Protein AF-A0A7Z1SFU6-F1 (afdb_monomer_lite)

Structure (mmCIF, N/CA/C/O backbone):
data_AF-A0A7Z1SFU6-F1
#
_entry.id   AF-A0A7Z1SFU6-F1
#
loop_
_atom_site.group_PDB
_atom_site.id
_atom_site.type_symbol
_atom_site.label_atom_id
_atom_site.label_alt_id
_atom_site.label_comp_id
_atom_site.label_asym_id
_atom_site.label_entity_id
_atom_site.label_seq_id
_atom_site.pdbx_PDB_ins_code
_atom_site.Cartn_x
_atom_site.Cartn_y
_atom_site.Cartn_z
_atom_site.occupancy
_atom_site.B_iso_or_equiv
_atom_site.auth_seq_id
_atom_site.auth_comp_id
_atom_site.auth_asym_id
_atom_site.auth_atom_id
_atom_site.pdbx_PDB_model_num
ATOM 1 N N . ILE A 1 1 ? 18.569 3.143 -13.699 1.00 61.06 1 ILE A N 1
ATOM 2 C CA . ILE A 1 1 ? 19.762 2.840 -14.534 1.00 61.06 1 ILE A CA 1
ATOM 3 C C . ILE A 1 1 ? 19.931 3.969 -15.541 1.00 61.06 1 ILE A C 1
ATOM 5 O O . ILE A 1 1 ? 18.968 4.285 -16.226 1.00 61.06 1 ILE A O 1
ATOM 9 N N . ARG A 1 2 ? 21.106 4.606 -15.606 1.00 81.06 2 ARG A N 1
ATOM 10 C CA . ARG A 1 2 ? 21.397 5.674 -16.577 1.00 81.06 2 ARG A CA 1
ATOM 11 C C . ARG A 1 2 ? 22.319 5.115 -17.654 1.00 81.06 2 ARG A C 1
ATOM 13 O O . ARG A 1 2 ? 23.404 4.645 -17.329 1.00 81.06 2 ARG A O 1
ATOM 20 N N . VAL A 1 3 ? 21.889 5.163 -18.912 1.00 83.62 3 VAL A N 1
ATOM 21 C CA . VAL A 1 3 ? 22.669 4.659 -20.049 1.00 83.62 3 VAL A CA 1
ATOM 22 C C . VAL A 1 3 ? 23.111 5.838 -20.907 1.00 83.62 3 VAL A C 1
ATOM 24 O O . VAL A 1 3 ? 22.284 6.651 -21.307 1.00 83.62 3 VAL A O 1
ATOM 27 N N . VAL A 1 4 ? 24.416 5.956 -21.157 1.00 89.06 4 VAL A N 1
ATOM 28 C CA . VAL A 1 4 ? 24.998 7.071 -21.920 1.00 89.06 4 VAL A CA 1
ATOM 29 C C . VAL A 1 4 ? 25.895 6.501 -23.026 1.00 89.06 4 VAL A C 1
ATOM 31 O O . VAL A 1 4 ? 27.064 6.205 -22.765 1.00 89.06 4 VAL A O 1
ATOM 34 N N . PRO A 1 5 ? 25.369 6.283 -24.248 1.00 84.62 5 PRO A N 1
ATOM 35 C CA . PRO A 1 5 ? 26.182 5.828 -25.371 1.00 84.62 5 PRO A CA 1
ATOM 36 C C . PRO A 1 5 ? 27.164 6.925 -25.806 1.00 84.62 5 PRO A C 1
ATOM 38 O O . PRO A 1 5 ? 26.830 8.108 -25.838 1.00 84.62 5 PRO A O 1
ATOM 41 N N . ARG A 1 6 ? 28.397 6.532 -26.144 1.00 88.62 6 ARG A N 1
ATOM 42 C CA . ARG A 1 6 ? 29.403 7.441 -26.722 1.00 88.62 6 ARG A CA 1
ATOM 43 C C . ARG A 1 6 ? 29.096 7.734 -28.196 1.00 88.62 6 ARG A C 1
ATOM 45 O O . ARG A 1 6 ? 28.217 7.108 -28.783 1.00 88.62 6 ARG A O 1
ATOM 52 N N . TYR A 1 7 ? 29.838 8.663 -28.806 1.00 84.44 7 TYR A N 1
ATOM 53 C CA . TYR A 1 7 ? 29.741 8.946 -30.243 1.00 84.44 7 TYR A CA 1
ATOM 54 C C . TYR A 1 7 ? 29.852 7.645 -31.056 1.00 84.44 7 TYR A C 1
ATOM 56 O O . TYR A 1 7 ? 30.826 6.908 -30.909 1.00 84.44 7 TYR A O 1
ATOM 64 N N . ARG A 1 8 ? 28.830 7.362 -31.878 1.00 85.56 8 ARG A N 1
ATOM 65 C CA . ARG A 1 8 ? 28.656 6.113 -32.652 1.00 85.56 8 ARG A CA 1
ATOM 66 C C . ARG A 1 8 ? 28.525 4.821 -31.823 1.00 85.56 8 ARG A C 1
ATOM 68 O O . ARG A 1 8 ? 28.728 3.735 -32.355 1.00 85.56 8 ARG A O 1
ATOM 75 N N . GLY A 1 9 ? 28.175 4.912 -30.542 1.00 83.12 9 GLY A N 1
ATOM 76 C CA . GLY A 1 9 ? 27.879 3.759 -29.691 1.00 83.12 9 GLY A CA 1
ATOM 77 C C . GLY A 1 9 ? 26.400 3.373 -29.716 1.00 83.12 9 GLY A C 1
ATOM 78 O O . GLY A 1 9 ? 25.529 4.238 -29.769 1.00 83.12 9 GLY A O 1
ATOM 79 N N . ALA A 1 10 ? 26.119 2.075 -29.612 1.00 88.56 10 ALA A N 1
ATOM 80 C CA . ALA A 1 10 ? 24.781 1.542 -29.374 1.00 88.56 10 ALA A CA 1
ATOM 81 C C . ALA A 1 10 ? 24.738 0.848 -28.009 1.00 88.56 10 ALA A C 1
ATOM 83 O O . ALA A 1 10 ? 25.699 0.203 -27.591 1.00 88.56 10 ALA A O 1
ATOM 84 N N . VAL A 1 11 ? 23.619 0.993 -27.308 1.00 89.50 11 VAL A N 1
ATOM 85 C CA . VAL A 1 11 ? 23.382 0.423 -25.980 1.00 89.50 11 VAL A CA 1
ATOM 86 C C . VAL A 1 11 ? 21.964 -0.129 -25.931 1.00 89.50 11 VAL A C 1
ATOM 88 O O . VAL A 1 11 ? 21.039 0.487 -26.452 1.00 89.50 11 VAL A O 1
ATOM 91 N N . SER A 1 12 ? 21.792 -1.291 -25.307 1.00 89.00 12 SER A N 1
ATOM 92 C CA . SER A 1 12 ? 20.483 -1.907 -25.088 1.00 89.00 12 SER A CA 1
ATOM 93 C C . SER A 1 12 ? 20.179 -1.876 -23.596 1.00 89.00 12 SER A C 1
ATOM 95 O O . SER A 1 12 ? 20.887 -2.492 -22.801 1.00 89.00 12 SER A O 1
ATOM 97 N N . ALA A 1 13 ? 19.144 -1.131 -23.216 1.00 88.44 13 ALA A N 1
ATOM 98 C CA . ALA A 1 13 ? 18.582 -1.189 -21.876 1.00 88.44 13 ALA A CA 1
ATOM 99 C C . ALA A 1 13 ? 17.468 -2.237 -21.874 1.00 88.44 13 ALA A C 1
ATOM 101 O O . ALA A 1 13 ? 16.533 -2.154 -22.669 1.00 88.44 13 ALA A O 1
ATOM 102 N N . ARG A 1 14 ? 17.584 -3.234 -20.998 1.00 88.44 14 ARG A N 1
ATOM 103 C CA . ARG A 1 14 ? 16.568 -4.272 -20.824 1.00 88.44 14 ARG A CA 1
ATOM 104 C C . ARG A 1 14 ? 15.810 -3.988 -19.539 1.00 88.44 14 ARG A C 1
ATOM 106 O O . ARG A 1 14 ? 16.422 -3.889 -18.479 1.00 88.44 14 ARG A O 1
ATOM 113 N N . PHE A 1 15 ? 14.496 -3.872 -19.652 1.00 86.62 15 PHE A N 1
ATOM 114 C CA . PHE A 1 15 ? 13.584 -3.753 -18.524 1.00 86.62 15 PHE A CA 1
ATOM 115 C C . PHE A 1 15 ? 12.673 -4.973 -18.555 1.00 86.62 15 PHE A C 1
ATOM 117 O O . PHE A 1 15 ? 12.121 -5.306 -19.604 1.00 86.62 15 PHE A O 1
ATOM 124 N N . VAL A 1 16 ? 12.570 -5.671 -17.430 1.00 86.44 16 VAL A N 1
ATOM 125 C CA . VAL A 1 16 ? 11.636 -6.786 -17.285 1.00 86.44 16 VAL A CA 1
ATOM 126 C C . VAL A 1 16 ? 10.259 -6.180 -17.040 1.00 86.44 16 VAL A C 1
ATOM 128 O O . VAL A 1 16 ? 10.100 -5.386 -16.117 1.00 86.44 16 VAL A O 1
ATOM 131 N N . ALA A 1 17 ? 9.283 -6.521 -17.879 1.00 82.81 17 ALA A N 1
ATOM 132 C CA . ALA A 1 17 ? 7.894 -6.168 -17.627 1.00 82.81 17 ALA A CA 1
ATOM 133 C C . ALA A 1 17 ? 7.313 -7.173 -16.627 1.00 82.81 17 ALA A C 1
ATOM 135 O O . ALA A 1 17 ? 7.261 -8.369 -16.915 1.00 82.81 17 ALA A O 1
ATOM 136 N N . VAL A 1 18 ? 6.898 -6.685 -15.460 1.00 84.00 18 VAL A N 1
ATOM 137 C CA . VAL A 1 18 ? 6.179 -7.469 -14.451 1.00 84.00 18 VAL A CA 1
ATOM 138 C C . VAL A 1 18 ? 4.731 -7.002 -14.457 1.00 84.00 18 VAL A C 1
ATOM 140 O O . VAL A 1 18 ? 4.465 -5.802 -14.528 1.00 84.00 18 VAL A O 1
ATOM 143 N N . ARG A 1 19 ? 3.791 -7.950 -14.442 1.00 81.75 19 ARG A N 1
ATOM 144 C CA . ARG A 1 19 ? 2.371 -7.631 -14.320 1.00 81.75 19 ARG A CA 1
ATOM 145 C C . ARG A 1 19 ? 2.030 -7.562 -12.840 1.00 81.75 19 ARG A C 1
ATOM 147 O O . ARG A 1 19 ? 1.930 -8.594 -12.187 1.00 81.75 19 ARG A O 1
ATOM 154 N N . GLU A 1 20 ? 1.895 -6.347 -12.341 1.00 87.38 20 GLU A N 1
ATOM 155 C CA . GLU A 1 20 ? 1.493 -6.076 -10.966 1.00 87.38 20 GLU A CA 1
ATOM 156 C C . GLU A 1 20 ? 0.017 -5.660 -10.915 1.00 87.38 20 GLU A C 1
ATOM 158 O O . GLU A 1 20 ? -0.552 -5.236 -11.926 1.00 87.38 20 GLU A O 1
ATOM 163 N N . HIS A 1 21 ? -0.588 -5.769 -9.732 1.00 90.38 21 HIS A N 1
ATOM 164 C CA . HIS A 1 21 ? -1.939 -5.280 -9.445 1.00 90.38 21 HIS A CA 1
ATOM 165 C C . HIS A 1 21 ? -1.855 -4.165 -8.392 1.00 90.38 21 HIS A C 1
ATOM 167 O O . HIS A 1 21 ? -2.123 -4.414 -7.212 1.00 90.38 21 HIS A O 1
ATOM 173 N N . PRO A 1 22 ? -1.413 -2.958 -8.787 1.00 93.56 22 PRO A N 1
ATOM 174 C CA . PRO A 1 22 ? -1.202 -1.866 -7.852 1.00 93.56 22 PRO A CA 1
ATOM 175 C C . PRO A 1 22 ? -2.521 -1.226 -7.438 1.00 93.56 22 PRO A C 1
ATOM 177 O O . PRO A 1 22 ? -3.378 -0.968 -8.281 1.00 93.56 22 PRO A O 1
ATOM 180 N N . ALA A 1 23 ? -2.654 -0.889 -6.158 1.00 95.38 23 ALA A N 1
ATOM 181 C CA . ALA A 1 23 ? -3.784 -0.109 -5.662 1.00 95.38 23 ALA A CA 1
ATOM 182 C C . ALA A 1 23 ? -3.376 0.811 -4.512 1.00 95.38 23 ALA A C 1
ATOM 184 O O . ALA A 1 23 ? -2.372 0.597 -3.829 1.00 95.38 23 ALA A O 1
ATOM 185 N N . THR A 1 24 ? -4.211 1.816 -4.268 1.00 96.31 24 THR A N 1
ATOM 186 C CA . THR A 1 24 ? -4.156 2.623 -3.049 1.00 96.31 24 THR A CA 1
ATOM 187 C C . THR A 1 24 ? -5.223 2.136 -2.083 1.00 96.31 24 THR A C 1
ATOM 189 O O . THR A 1 24 ? -6.401 2.121 -2.420 1.00 96.31 24 THR A O 1
ATOM 192 N N . LEU A 1 25 ? -4.840 1.763 -0.870 1.00 96.44 25 LEU A N 1
ATOM 193 C CA . LEU A 1 25 ? -5.772 1.408 0.193 1.00 96.44 25 LEU A CA 1
ATOM 194 C C . LEU A 1 25 ? -6.031 2.622 1.081 1.00 96.44 25 LEU A C 1
ATOM 196 O O . LEU A 1 25 ? -5.093 3.347 1.393 1.00 96.44 25 LEU A O 1
ATOM 200 N N . ARG A 1 26 ? -7.268 2.829 1.538 1.00 96.88 26 ARG A N 1
ATOM 201 C CA . ARG A 1 26 ? -7.582 3.737 2.655 1.00 96.88 26 ARG A CA 1
ATOM 202 C C . ARG A 1 26 ? -7.836 2.918 3.904 1.00 96.88 26 ARG A C 1
ATOM 204 O O . ARG A 1 26 ? -8.84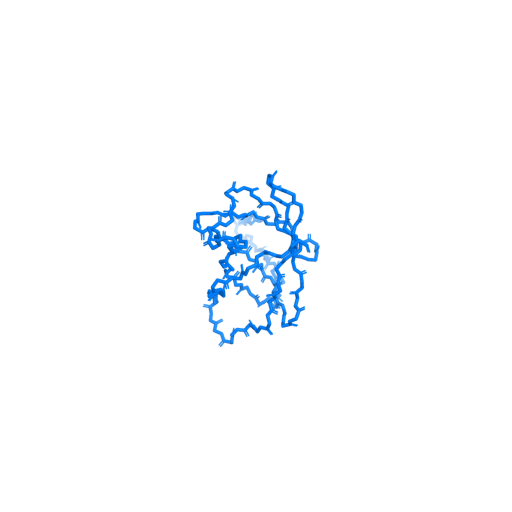0 2.216 3.972 1.00 96.88 26 ARG A O 1
ATOM 211 N N . ILE A 1 27 ? -6.948 3.026 4.881 1.00 95.25 27 ILE A N 1
ATOM 212 C CA . ILE A 1 27 ? -7.029 2.310 6.151 1.00 95.25 27 ILE A CA 1
ATOM 213 C C . ILE A 1 27 ? -7.628 3.228 7.213 1.00 95.25 27 ILE A C 1
ATOM 215 O O . ILE A 1 27 ? -7.222 4.382 7.363 1.00 95.25 27 ILE A O 1
ATOM 219 N N . VAL A 1 28 ? -8.584 2.698 7.966 1.00 95.94 28 VAL A N 1
ATOM 220 C CA . VAL A 1 28 ? -9.181 3.359 9.128 1.00 95.94 28 VAL A CA 1
ATOM 221 C C . VAL A 1 28 ? -9.028 2.482 10.365 1.00 95.94 28 VAL A C 1
ATOM 223 O O . VAL A 1 28 ? -9.114 1.261 10.287 1.00 95.94 28 VAL A O 1
ATOM 226 N N . MET A 1 29 ? -8.823 3.096 11.519 1.00 93.44 29 MET A N 1
ATOM 227 C CA . MET A 1 29 ? -8.860 2.444 12.825 1.00 93.44 29 MET A CA 1
ATOM 228 C C . MET A 1 29 ? -10.292 1.972 13.150 1.00 93.44 29 MET A C 1
ATOM 230 O O . MET A 1 29 ? -11.247 2.471 12.545 1.00 93.44 29 MET A O 1
ATOM 234 N N . PRO A 1 30 ? -10.499 1.072 14.134 1.00 89.38 30 PRO A N 1
ATOM 235 C CA . PRO A 1 30 ? -11.836 0.609 14.540 1.00 89.38 30 PRO A CA 1
ATOM 236 C C . PRO A 1 30 ? -12.830 1.732 14.869 1.00 89.38 30 PRO A C 1
ATOM 238 O O . PRO A 1 30 ? -14.033 1.588 14.677 1.00 89.38 30 PRO A O 1
ATOM 241 N N . VAL A 1 31 ? -12.321 2.873 15.338 1.00 86.56 31 VAL A N 1
ATOM 242 C CA . VAL A 1 31 ? -13.095 4.082 15.662 1.00 86.56 31 VAL A CA 1
ATOM 243 C C . VAL A 1 31 ? -13.465 4.929 14.431 1.00 86.56 31 VAL A C 1
ATOM 245 O O . VAL A 1 31 ? -14.074 5.985 14.573 1.00 86.56 31 VAL A O 1
ATOM 248 N N . GLY A 1 32 ? -13.089 4.496 13.223 1.00 87.38 32 GLY A N 1
ATOM 249 C CA . GLY A 1 32 ? -13.350 5.182 11.954 1.00 87.38 32 GLY A CA 1
ATOM 250 C C . GLY A 1 32 ? -12.378 6.317 11.620 1.00 87.38 32 GLY A C 1
ATOM 251 O O . GLY A 1 32 ? -12.460 6.885 10.531 1.00 87.38 32 GLY A O 1
ATOM 252 N N . ALA A 1 33 ? -11.447 6.642 12.521 1.00 92.19 33 ALA A N 1
ATOM 253 C CA . ALA A 1 33 ? -10.368 7.588 12.247 1.00 92.19 33 ALA A CA 1
ATOM 254 C C . ALA A 1 33 ? -9.387 6.999 11.215 1.00 92.19 33 ALA A C 1
ATOM 256 O O . ALA A 1 33 ? -9.155 5.792 11.248 1.00 92.19 33 ALA A O 1
ATOM 257 N N . PRO A 1 34 ? -8.791 7.800 10.317 1.00 93.25 34 PRO A N 1
ATOM 258 C CA . PRO A 1 34 ? -7.732 7.316 9.435 1.00 93.25 34 PRO A CA 1
ATOM 259 C C . PRO A 1 34 ? -6.569 6.706 10.224 1.00 93.25 34 PRO A C 1
ATOM 261 O O . PRO A 1 34 ? -6.275 7.157 11.332 1.00 93.25 34 PRO A O 1
ATOM 264 N N . ALA A 1 35 ? -5.906 5.700 9.653 1.00 92.31 35 ALA A N 1
ATOM 265 C CA . ALA A 1 35 ? -4.669 5.179 10.228 1.00 92.31 35 ALA A CA 1
ATOM 266 C C . ALA A 1 35 ? -3.596 6.276 10.339 1.00 92.31 35 ALA A C 1
ATOM 268 O O . ALA A 1 35 ? -3.558 7.218 9.543 1.00 92.31 35 ALA A O 1
ATOM 269 N N . GLU A 1 36 ? -2.728 6.134 11.339 1.00 93.31 36 GLU A N 1
ATOM 270 C CA . GLU A 1 36 ? -1.661 7.086 11.635 1.00 93.31 36 GLU A CA 1
ATOM 271 C C . GLU A 1 36 ? -0.684 7.227 10.458 1.00 93.31 36 GLU A C 1
ATOM 273 O O . GLU A 1 36 ? -0.243 6.240 9.867 1.00 93.31 36 GLU A O 1
ATOM 278 N N . ILE A 1 37 ?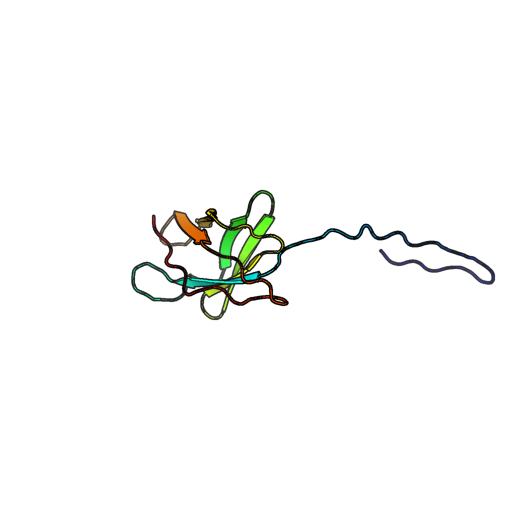 -0.305 8.465 10.136 1.00 94.69 37 ILE A N 1
ATOM 279 C CA . ILE A 1 37 ? 0.719 8.737 9.124 1.00 94.69 37 ILE A CA 1
ATOM 280 C C . ILE A 1 37 ? 2.053 8.143 9.588 1.00 94.69 37 ILE A C 1
ATOM 282 O O . ILE A 1 37 ? 2.513 8.406 10.694 1.00 94.69 37 ILE A O 1
ATOM 286 N N . GLY A 1 38 ? 2.709 7.385 8.715 1.00 94.31 38 GLY A N 1
ATOM 287 C CA . GLY A 1 38 ? 3.966 6.702 9.005 1.00 94.31 38 GLY A CA 1
ATOM 288 C C . GLY A 1 38 ? 3.799 5.301 9.594 1.00 94.31 38 GLY A C 1
ATOM 289 O O . GLY A 1 38 ? 4.801 4.588 9.679 1.00 94.31 38 GLY A O 1
ATOM 290 N N . ALA A 1 39 ? 2.571 4.868 9.917 1.00 94.75 39 ALA A N 1
ATOM 291 C CA . ALA A 1 39 ? 2.298 3.473 10.257 1.00 94.75 39 ALA A CA 1
ATOM 292 C C . ALA A 1 39 ? 2.782 2.557 9.128 1.00 94.75 39 ALA A C 1
ATOM 294 O O . ALA A 1 39 ? 2.640 2.877 7.941 1.00 94.75 39 ALA A O 1
ATOM 295 N N . SER A 1 40 ? 3.395 1.431 9.487 1.00 95.94 40 SER A N 1
ATOM 296 C CA . SER A 1 40 ? 4.031 0.567 8.497 1.00 95.94 40 SER A CA 1
ATOM 297 C C . SER A 1 40 ? 3.118 -0.575 8.089 1.00 95.94 40 SER A C 1
ATOM 299 O O . SER A 1 40 ? 2.564 -1.261 8.937 1.00 95.94 40 SER A O 1
ATOM 301 N N . VAL A 1 41 ? 2.959 -0.776 6.785 1.00 96.31 41 VAL A N 1
ATOM 302 C CA . VAL A 1 41 ? 2.118 -1.822 6.201 1.00 96.31 41 VAL A CA 1
ATOM 303 C C . VAL A 1 41 ? 3.030 -2.788 5.475 1.00 96.31 41 VAL A C 1
ATOM 305 O O . VAL A 1 41 ? 3.832 -2.367 4.640 1.00 96.31 41 VAL A O 1
ATOM 308 N N . THR A 1 42 ? 2.923 -4.075 5.789 1.00 95.31 42 THR A N 1
ATOM 309 C CA . THR A 1 42 ? 3.706 -5.103 5.093 1.00 95.31 42 THR A CA 1
ATOM 310 C C . THR A 1 42 ? 2.799 -5.881 4.151 1.00 95.31 42 THR A C 1
ATOM 312 O O . THR A 1 42 ? 1.770 -6.406 4.564 1.00 95.31 42 THR A O 1
ATOM 315 N N . ALA A 1 43 ? 3.176 -5.938 2.880 1.00 93.06 43 ALA A N 1
ATOM 316 C CA . ALA A 1 43 ? 2.512 -6.700 1.836 1.00 93.06 43 ALA A CA 1
ATOM 317 C C . ALA A 1 43 ? 3.513 -7.712 1.277 1.00 93.06 43 ALA A C 1
ATOM 319 O O . ALA A 1 43 ? 4.384 -7.343 0.494 1.00 93.06 43 ALA A O 1
ATOM 320 N N . GLU A 1 44 ? 3.412 -8.973 1.704 1.00 88.31 44 GLU A N 1
ATOM 321 C CA . GLU A 1 44 ? 4.407 -10.010 1.380 1.00 88.31 44 GLU A CA 1
ATOM 322 C C . GLU A 1 44 ? 5.834 -9.539 1.734 1.00 88.31 44 GLU A C 1
ATOM 324 O O . GLU A 1 44 ? 6.129 -9.358 2.915 1.00 88.31 44 GLU A O 1
ATOM 329 N N . ASP A 1 45 ? 6.690 -9.293 0.738 1.00 85.75 45 ASP A N 1
ATOM 330 C CA . ASP A 1 45 ? 8.077 -8.828 0.906 1.00 85.75 45 ASP A CA 1
ATOM 331 C C . ASP A 1 45 ? 8.236 -7.297 0.763 1.00 85.75 45 ASP A C 1
ATOM 333 O O . ASP A 1 45 ? 9.347 -6.758 0.783 1.00 85.75 45 ASP A O 1
ATOM 337 N N . GLU A 1 46 ? 7.134 -6.565 0.593 1.00 90.50 46 GLU A N 1
ATOM 338 C CA . GLU A 1 46 ? 7.113 -5.111 0.465 1.00 90.50 46 GLU A CA 1
ATOM 339 C C . GLU A 1 46 ? 6.698 -4.435 1.767 1.00 90.50 46 GLU A C 1
ATOM 341 O O . GLU A 1 46 ? 5.644 -4.712 2.334 1.00 90.50 46 GLU A O 1
ATOM 346 N N . LYS A 1 47 ? 7.509 -3.468 2.203 1.00 94.12 47 LYS A N 1
ATOM 347 C CA . LYS A 1 47 ? 7.151 -2.544 3.277 1.00 94.12 47 LYS A CA 1
ATOM 348 C C . LYS A 1 47 ? 6.746 -1.198 2.685 1.00 94.12 47 LYS A C 1
ATOM 350 O O . LYS A 1 47 ? 7.559 -0.540 2.034 1.00 94.12 47 LYS A O 1
ATOM 355 N N . SER A 1 48 ? 5.519 -0.789 2.977 1.00 95.44 48 SER A N 1
ATOM 356 C CA . SER A 1 48 ? 4.948 0.514 2.641 1.00 95.44 48 SER A CA 1
ATOM 357 C C . SER A 1 48 ? 4.563 1.278 3.905 1.00 95.44 48 SER A C 1
ATOM 359 O O . SER A 1 48 ? 4.595 0.746 5.016 1.00 95.44 48 SER A O 1
ATOM 361 N N . PHE A 1 49 ? 4.218 2.552 3.741 1.00 95.94 49 PHE A N 1
ATOM 362 C CA . PHE A 1 49 ? 3.863 3.436 4.846 1.00 95.94 49 PHE A CA 1
ATOM 363 C C . PHE A 1 49 ? 2.543 4.139 4.565 1.00 95.94 49 PHE A C 1
ATOM 365 O O . PHE A 1 49 ? 2.267 4.528 3.428 1.00 95.94 49 PHE A O 1
ATOM 372 N N . VAL A 1 50 ? 1.749 4.312 5.616 1.00 96.31 50 VAL A N 1
ATOM 373 C CA . VAL A 1 50 ? 0.515 5.090 5.578 1.00 96.31 50 VAL A CA 1
ATOM 374 C C . VAL A 1 50 ? 0.860 6.570 5.404 1.00 96.31 50 VAL A C 1
ATOM 376 O O . VAL A 1 50 ? 1.662 7.137 6.143 1.00 96.31 50 VAL A O 1
ATOM 379 N N . GLY A 1 51 ? 0.279 7.193 4.390 1.00 94.62 51 GLY A N 1
ATOM 380 C CA . GLY A 1 51 ? 0.332 8.622 4.121 1.00 94.62 51 GLY A CA 1
ATOM 381 C C . GLY A 1 51 ? -0.928 9.337 4.606 1.00 94.62 51 GLY A C 1
ATOM 382 O O . GLY A 1 51 ? -1.625 8.885 5.513 1.00 94.62 51 GLY A O 1
ATOM 383 N N . ASN A 1 52 ? -1.228 10.475 3.983 1.00 94.19 52 ASN A N 1
ATOM 384 C CA . ASN A 1 52 ? -2.376 11.303 4.354 1.00 94.19 52 ASN A CA 1
ATOM 385 C C . ASN A 1 52 ? -3.704 1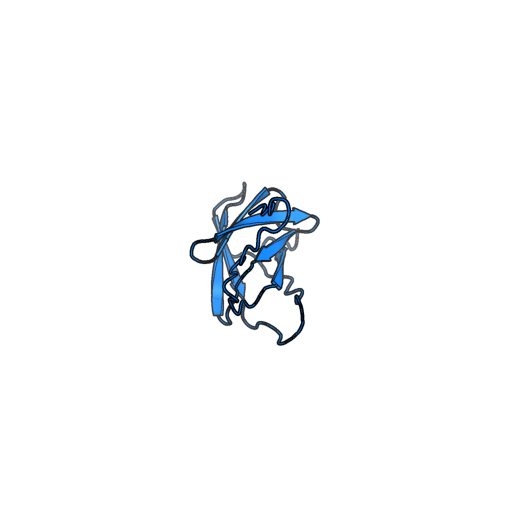0.538 4.236 1.00 94.19 52 ASN A C 1
ATOM 387 O O . ASN A 1 52 ? -3.870 9.693 3.358 1.00 94.19 52 ASN A O 1
ATOM 391 N N . ASP A 1 53 ? -4.656 10.864 5.114 1.00 93.12 53 ASP A N 1
ATOM 392 C CA . ASP A 1 53 ? -6.009 10.288 5.143 1.00 93.12 53 ASP A CA 1
ATOM 393 C C . ASP A 1 53 ? -6.052 8.751 5.219 1.00 93.12 53 ASP A C 1
ATOM 395 O O . ASP A 1 53 ? -7.007 8.119 4.753 1.00 93.12 53 ASP A O 1
ATOM 399 N N . GLY A 1 54 ? -5.019 8.141 5.813 1.00 94.19 54 GLY A N 1
ATOM 400 C CA . GLY A 1 54 ? -4.908 6.690 5.943 1.00 94.19 54 GLY A CA 1
ATOM 401 C C . GLY A 1 54 ? -4.568 5.989 4.625 1.00 94.19 54 GLY A C 1
ATOM 402 O O . GLY A 1 54 ? -4.765 4.780 4.511 1.00 94.19 54 GLY A O 1
ATOM 403 N N . ALA A 1 55 ? -4.116 6.727 3.607 1.00 96.75 55 ALA A N 1
ATOM 404 C CA . ALA A 1 55 ? -3.829 6.178 2.290 1.00 96.75 55 ALA A CA 1
ATOM 405 C C . ALA A 1 55 ? -2.485 5.437 2.262 1.00 96.75 55 ALA A C 1
ATOM 407 O O . ALA A 1 55 ? -1.472 5.980 2.686 1.00 96.75 55 ALA A O 1
ATOM 408 N N . VAL A 1 56 ? -2.432 4.236 1.693 1.00 96.69 56 VAL A N 1
ATOM 409 C CA . VAL A 1 56 ? -1.184 3.497 1.456 1.00 96.69 56 VAL A CA 1
ATOM 410 C C . VAL A 1 56 ? -1.181 2.903 0.056 1.00 96.69 56 VAL A C 1
ATOM 412 O O . VAL A 1 56 ? -2.164 2.314 -0.382 1.00 96.69 56 VAL A O 1
ATOM 415 N N . PHE A 1 57 ? -0.073 3.063 -0.660 1.00 95.50 57 PHE A N 1
ATOM 416 C CA . PHE A 1 57 ? 0.116 2.457 -1.973 1.00 95.50 57 PHE A CA 1
ATOM 417 C C . PHE A 1 57 ? 0.786 1.089 -1.837 1.00 95.50 57 PHE A C 1
ATOM 419 O O . PHE A 1 57 ? 1.821 0.970 -1.175 1.00 95.50 57 PHE A O 1
ATOM 426 N N . ILE A 1 58 ? 0.210 0.077 -2.483 1.00 94.88 58 ILE A N 1
ATOM 427 C CA . ILE A 1 58 ? 0.746 -1.285 -2.542 1.00 94.88 58 ILE A CA 1
ATOM 428 C C . ILE A 1 58 ? 0.942 -1.652 -4.010 1.00 94.88 58 ILE A C 1
ATOM 430 O O . ILE A 1 58 ? 0.013 -1.508 -4.807 1.00 94.88 58 ILE A O 1
ATOM 434 N N . ARG A 1 59 ? 2.142 -2.120 -4.380 1.00 92.12 59 ARG A N 1
ATOM 435 C CA . ARG A 1 59 ? 2.461 -2.451 -5.779 1.00 92.12 59 ARG A CA 1
ATOM 436 C C . ARG A 1 59 ? 1.700 -3.657 -6.299 1.00 92.12 59 ARG A C 1
ATOM 438 O O . ARG A 1 59 ? 1.281 -3.654 -7.448 1.00 92.12 59 ARG A O 1
ATOM 445 N N . SER A 1 60 ? 1.510 -4.677 -5.471 1.00 90.56 60 SER A N 1
ATOM 446 C CA . SER A 1 60 ? 0.842 -5.905 -5.889 1.00 90.56 60 SER A CA 1
ATOM 447 C C . SER A 1 60 ? -0.105 -6.402 -4.808 1.00 90.56 60 SER A C 1
ATOM 449 O O . SER A 1 60 ? 0.327 -6.791 -3.727 1.00 90.56 60 SER A O 1
ATOM 451 N N . LEU A 1 61 ? -1.399 -6.389 -5.117 1.00 92.56 61 LEU A N 1
ATOM 452 C CA . LEU A 1 61 ? -2.455 -6.931 -4.271 1.00 92.56 61 LEU A CA 1
ATOM 453 C C . LEU A 1 61 ? -3.140 -8.119 -4.933 1.00 92.56 61 LEU A C 1
ATOM 455 O O . LEU A 1 61 ? -3.231 -8.217 -6.157 1.00 92.56 61 LEU A O 1
ATOM 459 N N . HIS A 1 62 ? -3.707 -8.987 -4.103 1.00 92.44 62 HIS A N 1
ATOM 460 C CA . HIS A 1 62 ? -4.616 -10.037 -4.541 1.00 92.44 62 HIS A CA 1
ATOM 461 C C . HIS A 1 62 ? -5.856 -10.112 -3.639 1.00 92.44 62 HIS A C 1
ATOM 463 O O . HIS A 1 62 ? -5.819 -9.677 -2.485 1.00 92.44 62 HIS A O 1
ATOM 469 N N . PRO A 1 63 ? -6.987 -10.623 -4.156 1.00 92.81 63 PRO A N 1
ATOM 470 C CA . PRO A 1 63 ? -8.183 -10.845 -3.352 1.00 92.81 63 PRO A CA 1
ATOM 471 C C . PRO A 1 63 ? -7.922 -11.812 -2.192 1.00 92.81 63 PRO A C 1
ATOM 473 O O . PRO A 1 63 ? -7.345 -12.882 -2.366 1.00 92.81 63 PRO A O 1
ATOM 476 N N . GLY A 1 64 ? -8.405 -11.456 -1.007 1.00 92.50 64 GLY A N 1
ATOM 477 C CA . GLY A 1 64 ? -8.219 -12.201 0.234 1.00 92.50 64 GLY A CA 1
ATOM 478 C C . GLY A 1 64 ? -6.911 -11.911 0.972 1.00 92.50 64 GLY A C 1
ATOM 479 O O . GLY A 1 64 ? -6.699 -12.504 2.032 1.00 92.50 64 GLY A O 1
ATOM 480 N N . MET A 1 65 ? -6.063 -11.016 0.458 1.00 93.88 65 MET A N 1
ATOM 481 C CA . MET A 1 65 ? -4.797 -10.647 1.088 1.00 93.88 65 MET A CA 1
ATOM 482 C C . MET A 1 65 ? -5.019 -10.016 2.468 1.00 93.88 65 MET A C 1
ATOM 484 O O . MET A 1 65 ? -5.880 -9.152 2.644 1.00 93.88 65 MET A O 1
ATOM 488 N N . MET A 1 66 ? -4.219 -10.451 3.440 1.00 95.12 66 MET A N 1
ATOM 489 C CA . MET A 1 66 ? -4.154 -9.883 4.785 1.00 95.12 66 MET A CA 1
ATOM 490 C C . MET A 1 66 ? -2.875 -9.066 4.901 1.00 95.12 66 MET A C 1
ATOM 492 O O . MET A 1 66 ? -1.785 -9.594 4.689 1.00 95.12 66 MET A O 1
ATOM 496 N N . LEU A 1 67 ? -3.011 -7.791 5.239 1.00 95.62 67 LEU A N 1
ATOM 497 C CA . LEU A 1 67 ? -1.889 -6.878 5.384 1.00 95.62 67 LEU A CA 1
ATOM 498 C C . LEU A 1 67 ? -1.723 -6.535 6.864 1.00 95.62 67 LEU A C 1
ATOM 500 O O . LEU A 1 67 ? -2.597 -5.863 7.419 1.00 95.62 67 LEU A O 1
ATOM 504 N N . PRO A 1 68 ? -0.646 -6.990 7.521 1.00 96.19 68 PRO A N 1
ATOM 505 C CA . PRO A 1 68 ? -0.290 -6.493 8.839 1.00 96.19 68 PRO A CA 1
ATOM 506 C C . PRO A 1 68 ? 0.091 -5.010 8.761 1.00 96.19 68 PRO A C 1
ATOM 508 O O . PRO A 1 68 ? 0.825 -4.570 7.868 1.00 96.19 68 PRO A O 1
ATOM 511 N N . VAL A 1 69 ? -0.414 -4.258 9.728 1.00 95.81 69 VAL A N 1
ATOM 512 C CA . VAL A 1 69 ? -0.208 -2.829 9.925 1.00 95.81 69 VAL A CA 1
ATOM 513 C C . VAL A 1 69 ? 0.347 -2.633 11.329 1.00 95.81 69 VAL A C 1
ATOM 515 O O . VAL A 1 69 ? -0.270 -3.031 12.311 1.00 95.81 69 VAL A O 1
ATOM 518 N N . ASP A 1 70 ? 1.515 -2.020 11.426 1.00 94.75 70 ASP A N 1
ATOM 519 C CA . ASP A 1 70 ? 2.138 -1.641 12.690 1.00 94.75 70 ASP A CA 1
ATOM 520 C C . ASP A 1 70 ? 1.849 -0.160 12.954 1.00 94.75 70 ASP A C 1
ATOM 522 O O . ASP A 1 70 ? 2.308 0.708 12.200 1.00 94.75 70 ASP A O 1
ATOM 526 N N . THR A 1 71 ? 1.034 0.107 13.976 1.00 90.56 71 THR A N 1
ATOM 527 C CA . THR A 1 71 ? 0.594 1.452 14.381 1.00 90.56 71 THR A CA 1
ATOM 528 C C . THR A 1 71 ? 1.128 1.795 15.770 1.00 90.56 71 THR A C 1
ATOM 530 O O . THR A 1 71 ? 1.486 0.894 16.530 1.00 90.56 71 THR A O 1
ATOM 533 N N . GLY A 1 72 ? 1.132 3.078 16.152 1.00 84.81 72 GLY A N 1
ATOM 534 C CA . GLY A 1 72 ? 1.489 3.476 17.519 1.00 84.81 72 GLY A CA 1
ATOM 535 C C . GLY A 1 72 ? 0.606 2.845 18.610 1.00 84.81 72 GLY A C 1
ATOM 536 O O . GLY A 1 72 ? 1.080 2.632 19.725 1.00 84.81 72 GLY A O 1
ATOM 537 N N . ASP A 1 73 ? -0.639 2.482 18.280 1.00 82.50 73 ASP A N 1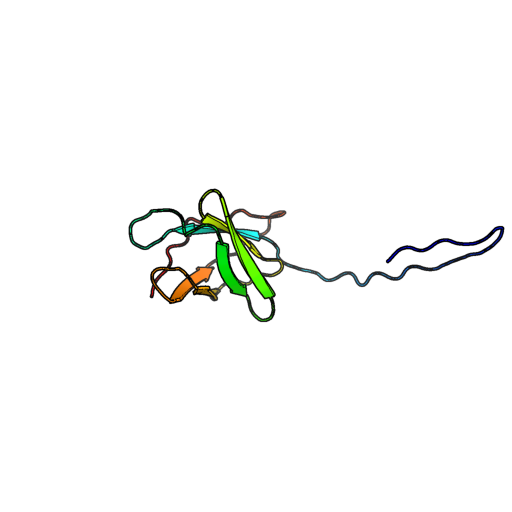
ATOM 538 C CA . ASP A 1 73 ? -1.599 1.829 19.186 1.00 82.50 73 ASP A CA 1
ATOM 539 C C . ASP A 1 73 ? -1.431 0.296 19.263 1.00 82.50 73 ASP A C 1
ATOM 541 O O . ASP A 1 73 ? -2.091 -0.368 20.066 1.00 82.50 73 ASP A O 1
ATOM 545 N N . GLY A 1 74 ? -0.543 -0.276 18.444 1.00 87.69 74 GLY A N 1
ATOM 546 C CA . GLY A 1 74 ? -0.261 -1.707 18.366 1.00 87.69 74 GLY A CA 1
ATOM 547 C C . GLY A 1 74 ? -0.434 -2.294 16.959 1.00 87.69 74 GLY A C 1
ATOM 548 O O . GLY A 1 74 ? -0.910 -1.617 16.040 1.00 87.69 74 GLY A O 1
ATOM 549 N N . PRO A 1 75 ? -0.036 -3.563 16.765 1.00 93.38 75 PRO A N 1
ATOM 550 C CA . PRO A 1 75 ? -0.215 -4.249 15.495 1.00 93.38 75 PRO A CA 1
ATOM 551 C C . PRO A 1 75 ? -1.701 -4.529 15.242 1.00 93.38 75 PRO A C 1
ATOM 553 O O . PRO A 1 75 ? -2.439 -4.918 16.146 1.00 93.38 75 PRO A O 1
ATOM 556 N N . CYS A 1 76 ? -2.123 -4.359 13.997 1.00 94.38 76 CYS A N 1
ATOM 557 C CA . CYS A 1 76 ? -3.441 -4.731 13.505 1.00 94.38 76 CYS A CA 1
ATOM 558 C C . CYS A 1 76 ? -3.332 -5.250 12.067 1.00 94.38 76 CYS A C 1
ATOM 560 O O . CYS A 1 76 ? -2.250 -5.312 11.485 1.00 94.38 76 CYS A O 1
ATOM 562 N N . HIS A 1 77 ? -4.448 -5.663 11.485 1.00 95.44 77 HIS A N 1
ATOM 563 C CA . HIS A 1 77 ? -4.505 -6.269 10.167 1.00 95.44 77 HIS A CA 1
ATOM 564 C C . HIS A 1 77 ? -5.654 -5.670 9.362 1.00 95.44 77 HIS A C 1
ATOM 566 O O . HIS A 1 77 ? -6.743 -5.431 9.888 1.00 95.44 77 HIS A O 1
ATOM 572 N N . VAL A 1 78 ? -5.436 -5.475 8.062 1.00 96.06 78 VAL A N 1
ATOM 573 C CA . VAL A 1 78 ? -6.502 -5.159 7.104 1.00 96.06 78 VAL A CA 1
ATOM 574 C C . VAL A 1 78 ? -6.639 -6.272 6.082 1.00 96.06 78 VAL A C 1
ATOM 576 O O . VAL A 1 78 ? -5.649 -6.839 5.619 1.00 96.06 78 VAL A O 1
ATOM 579 N N . ARG A 1 79 ? -7.880 -6.575 5.711 1.00 95.38 79 ARG A N 1
ATOM 580 C CA . ARG A 1 79 ? -8.199 -7.572 4.694 1.00 95.38 79 ARG A CA 1
ATOM 581 C C . ARG A 1 79 ? -8.635 -6.886 3.407 1.00 95.38 79 ARG A C 1
ATOM 583 O O . ARG A 1 79 ? -9.499 -6.015 3.432 1.00 95.38 79 ARG A O 1
ATOM 590 N N . VAL A 1 80 ? -8.066 -7.306 2.283 1.00 94.38 80 VAL A N 1
ATOM 591 C CA . VAL A 1 80 ? -8.457 -6.848 0.946 1.00 94.38 80 VAL A CA 1
ATOM 592 C C . VAL A 1 80 ? -9.353 -7.911 0.324 1.00 94.38 80 VAL A C 1
ATOM 594 O O . VAL A 1 80 ? -8.863 -8.936 -0.129 1.00 94.38 80 VAL A O 1
ATOM 597 N N . ASP A 1 81 ? -10.671 -7.712 0.312 1.00 92.00 81 ASP A N 1
ATOM 598 C CA . ASP A 1 81 ? -11.600 -8.733 -0.202 1.00 92.00 81 ASP A CA 1
ATOM 599 C C . ASP A 1 81 ? -11.635 -8.814 -1.729 1.00 92.00 81 ASP A C 1
ATOM 601 O O . ASP A 1 81 ? -11.723 -9.905 -2.291 1.00 92.00 81 ASP A O 1
ATOM 605 N N . ALA A 1 82 ? -11.550 -7.669 -2.402 1.00 90.19 82 ALA A N 1
ATOM 606 C CA . ALA A 1 82 ? -11.599 -7.577 -3.852 1.00 90.19 82 ALA A CA 1
ATOM 607 C C . ALA A 1 82 ? -10.643 -6.494 -4.352 1.00 90.19 82 ALA A C 1
ATOM 609 O O . ALA A 1 82 ? -10.481 -5.451 -3.719 1.00 90.19 82 ALA A O 1
ATOM 610 N N . VAL A 1 83 ? -10.047 -6.746 -5.515 1.00 91.38 83 VAL A N 1
ATOM 611 C CA . VAL A 1 83 ? -9.211 -5.789 -6.243 1.00 91.38 83 VAL A CA 1
ATOM 612 C C . VAL A 1 83 ? -9.928 -5.492 -7.562 1.00 91.38 83 VAL A C 1
ATOM 614 O O . VAL A 1 83 ? -10.051 -6.405 -8.381 1.00 91.38 83 VAL A O 1
ATOM 617 N N . PRO A 1 84 ? -10.472 -4.278 -7.755 1.00 90.69 84 PRO A N 1
ATOM 618 C CA . PRO A 1 84 ? -11.134 -3.910 -9.002 1.00 90.69 84 PRO A CA 1
ATOM 619 C C . PRO A 1 84 ? -10.174 -3.987 -10.197 1.00 90.69 84 PRO A C 1
ATOM 621 O O . PRO A 1 84 ? -9.004 -3.625 -10.079 1.00 90.69 84 PRO A O 1
ATOM 624 N N . ASP A 1 85 ? -10.677 -4.427 -11.353 1.00 88.06 85 ASP A N 1
ATOM 625 C CA . ASP A 1 85 ? -9.917 -4.470 -12.613 1.00 88.06 85 ASP A CA 1
ATOM 626 C C . ASP A 1 85 ? -9.937 -3.094 -13.300 1.00 88.06 85 ASP A C 1
ATOM 628 O O . ASP A 1 85 ? -10.520 -2.893 -14.365 1.00 88.06 85 ASP A O 1
ATOM 632 N N . GLU A 1 86 ? -9.363 -2.106 -12.620 1.00 89.56 86 GLU A N 1
ATOM 633 C CA . GLU A 1 86 ? -9.192 -0.743 -13.117 1.00 89.56 86 GLU A CA 1
ATOM 634 C C . GLU A 1 86 ? -7.738 -0.287 -12.956 1.00 89.56 86 GLU A C 1
ATOM 636 O O . GLU A 1 86 ? -6.909 -0.946 -12.327 1.00 89.56 86 GLU A O 1
ATOM 641 N N . MET A 1 87 ? -7.387 0.843 -13.569 1.00 87.69 87 MET A N 1
ATOM 642 C CA . MET A 1 87 ? -6.028 1.367 -13.478 1.00 87.69 87 MET A CA 1
ATOM 643 C C . MET A 1 87 ? -5.839 2.107 -12.151 1.00 87.69 87 MET A C 1
ATOM 645 O O . MET A 1 87 ? -6.418 3.173 -11.965 1.00 87.69 87 MET A O 1
ATOM 649 N N . LEU A 1 88 ? -4.980 1.572 -11.276 1.00 90.12 88 LEU A N 1
ATOM 650 C CA . LEU A 1 88 ? -4.650 2.141 -9.959 1.00 90.12 88 LEU A CA 1
ATOM 651 C C . LEU A 1 88 ? -5.895 2.388 -9.075 1.00 90.12 88 LEU A C 1
ATOM 653 O O . LEU A 1 88 ? -6.129 3.529 -8.666 1.00 90.12 88 LEU A O 1
ATOM 657 N N . PRO A 1 89 ? -6.690 1.342 -8.766 1.00 95.19 89 PRO A N 1
ATOM 658 C CA . PRO A 1 89 ? -7.876 1.460 -7.928 1.00 95.19 89 PRO A CA 1
ATOM 659 C C . PRO A 1 89 ? -7.574 2.083 -6.569 1.00 95.19 89 PRO A C 1
ATOM 661 O O . PRO A 1 89 ? -6.499 1.895 -5.988 1.00 95.19 89 PRO A O 1
ATOM 664 N N . VAL A 1 90 ? -8.580 2.762 -6.023 1.00 95.19 90 VAL A N 1
ATOM 665 C CA . VAL A 1 90 ? -8.602 3.177 -4.619 1.00 95.19 90 VAL A CA 1
ATOM 666 C C . VAL A 1 90 ? -9.577 2.273 -3.869 1.00 95.19 90 VAL A C 1
ATOM 668 O O . VAL A 1 90 ? -10.775 2.292 -4.133 1.00 95.19 90 VAL A O 1
ATOM 671 N N . ILE A 1 91 ? -9.071 1.483 -2.926 1.00 94.88 91 ILE A N 1
ATOM 672 C CA . ILE A 1 91 ? -9.834 0.477 -2.183 1.00 94.88 91 ILE A CA 1
ATOM 673 C C . ILE A 1 91 ? -10.005 0.945 -0.736 1.00 94.88 91 ILE A C 1
ATOM 675 O O . ILE A 1 91 ? -9.036 1.273 -0.053 1.00 94.88 91 ILE A O 1
ATOM 679 N N . GLY A 1 92 ? -11.241 0.955 -0.241 1.00 91.12 92 GLY A N 1
ATOM 680 C CA . GLY A 1 92 ? -11.544 1.241 1.159 1.00 91.12 92 GLY A CA 1
ATOM 681 C C . GLY A 1 92 ? -12.786 2.116 1.359 1.00 91.12 92 GLY A C 1
ATOM 682 O O . GLY A 1 92 ? -13.476 2.445 0.393 1.00 91.12 92 GLY A O 1
ATOM 683 N N . PRO A 1 93 ? -13.073 2.520 2.608 1.00 94.19 93 PRO A N 1
ATOM 684 C CA . PRO A 1 93 ? -12.220 2.358 3.788 1.00 94.19 93 PRO A CA 1
ATOM 685 C C . PRO A 1 93 ? -12.120 0.900 4.266 1.00 94.19 93 PRO A C 1
ATOM 687 O O . PRO A 1 93 ? -13.122 0.197 4.342 1.00 94.19 93 PRO A O 1
ATOM 690 N N . LEU A 1 94 ? -10.905 0.460 4.590 1.00 95.25 94 LEU A N 1
ATOM 691 C CA . LEU A 1 94 ? -10.607 -0.837 5.193 1.00 95.25 94 LEU A CA 1
ATOM 692 C C . LEU A 1 94 ? -10.346 -0.639 6.683 1.00 95.25 94 LEU A C 1
ATOM 694 O O . LEU A 1 94 ? -9.451 0.114 7.067 1.00 95.25 94 LEU A O 1
ATOM 698 N N . THR A 1 95 ? -11.133 -1.301 7.524 1.00 95.31 95 THR A N 1
ATOM 699 C CA . THR A 1 95 ? -10.974 -1.208 8.975 1.00 95.31 95 THR A CA 1
ATOM 700 C C . THR A 1 95 ? -9.817 -2.084 9.438 1.00 95.31 95 THR A C 1
ATOM 702 O O . THR A 1 95 ? -9.789 -3.276 9.139 1.00 95.31 95 THR A O 1
ATOM 705 N N . CYS A 1 96 ? -8.880 -1.500 10.183 1.00 93.88 96 CYS A N 1
ATOM 706 C CA . CYS A 1 96 ? -7.832 -2.246 10.860 1.00 93.88 96 CYS A CA 1
ATOM 707 C C . CYS A 1 96 ? -8.422 -2.979 12.060 1.00 93.88 96 CYS A C 1
ATOM 709 O O . CYS A 1 96 ? -9.062 -2.363 12.912 1.00 93.88 96 CYS A O 1
ATOM 711 N N . VAL A 1 97 ? -8.210 -4.287 12.120 1.00 93.06 97 VAL A N 1
ATOM 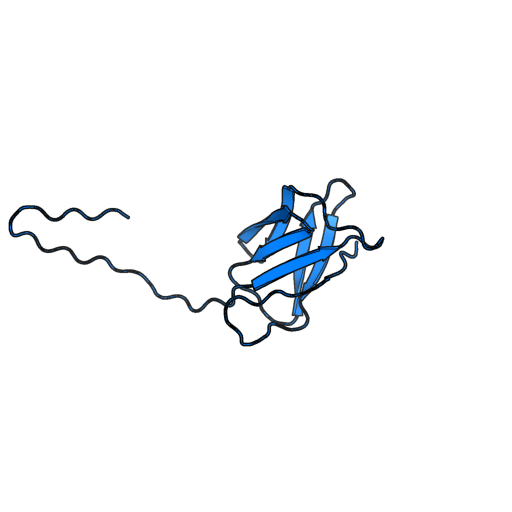712 C CA . VAL A 1 97 ? -8.674 -5.158 13.203 1.00 93.06 97 VAL A CA 1
ATOM 713 C C . VAL A 1 97 ? -7.440 -5.723 13.911 1.00 93.06 97 VAL A C 1
ATOM 715 O O . VAL A 1 97 ? -6.532 -6.145 13.200 1.00 93.06 97 VAL A O 1
ATOM 718 N N . PRO A 1 98 ? -7.362 -5.707 15.254 1.00 86.69 98 PRO A N 1
ATOM 719 C CA . PRO A 1 98 ? -6.249 -6.309 15.994 1.00 86.69 98 PRO A CA 1
ATOM 720 C C . PRO A 1 98 ? -5.950 -7.746 15.546 1.00 86.69 98 PRO A C 1
ATOM 722 O O . PRO A 1 98 ? -6.907 -8.554 15.508 1.00 86.69 98 PRO A O 1
#

Radius of gyration: 17.8 Å; chains: 1; bounding box: 43×24×52 Å

pLDDT: mean 91.29, std 5.13, range [61.06, 96.88]

Organism: Staphylococcus haemolyticus (NCBI:txid1283)

Sequence (98 aa):
IRVVPRYRGAVSARFVAVREHPATLRIVMPVGAPAEIGASVTAEDEKSFVGNDGAVFIRSLHPGMMLPVDTGDGPCHVRVDAVPDEMLPVIGPLTCVP

Foldseek 3Di:
DDDDADDVGDDDDDDDDDDAQKAKEFEAEPVRATADFQWWKDFPPDIWTQHPNNIIIDGHDDAQGWIWTQGPVGIWIWGHHDRDPDDHYYDDPTYTGD

InterPro domains:
  IPR025949 PapC-like, C-terminal domain [PF13953] (25-80)
  IPR043142 PapC-like, C-terminal domain superfamily [G3DSA:2.60.40.2070] (26-96)

Secondary structure (DSSP, 8-state):
----PPTT--------------EEEEEE-TTSPBPPTT-EEEETTEEEE--GGGEEEES---TTEEEEEEETTEEEEEEE----SSSS-E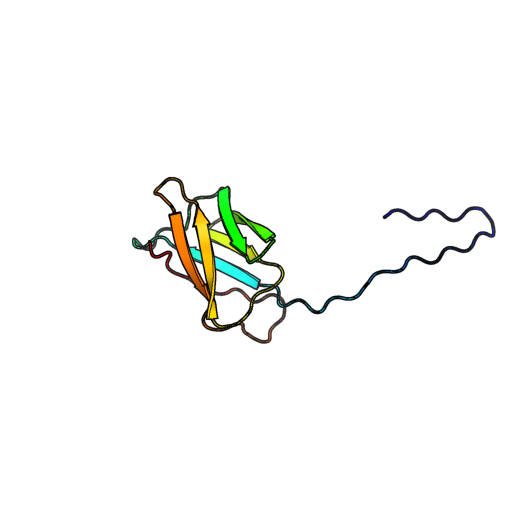EEEEEPB-